Protein AF-A0A1F3SHD2-F1 (afdb_monomer_lite)

Structure (mmCIF, N/CA/C/O backbone):
data_AF-A0A1F3SHD2-F1
#
_entry.id   AF-A0A1F3SHD2-F1
#
loop_
_atom_site.group_PDB
_atom_site.id
_atom_site.type_symbol
_atom_site.label_atom_id
_atom_site.label_alt_id
_atom_site.label_comp_id
_atom_site.label_asym_id
_atom_site.label_entity_id
_atom_site.label_seq_id
_atom_site.pdbx_PDB_ins_code
_atom_site.Cartn_x
_atom_site.Cartn_y
_atom_site.Cartn_z
_atom_site.occupancy
_atom_site.B_iso_or_equiv
_atom_site.auth_seq_id
_atom_site.auth_comp_id
_atom_site.auth_asym_id
_atom_site.auth_atom_id
_atom_site.pdbx_PDB_model_num
ATOM 1 N N . MET A 1 1 ? -13.514 12.245 6.111 1.00 46.09 1 MET A N 1
ATOM 2 C CA . MET A 1 1 ? -12.598 12.429 7.257 1.00 46.09 1 MET A CA 1
ATOM 3 C C . MET A 1 1 ? -11.422 11.507 6.987 1.00 46.09 1 MET A C 1
ATOM 5 O O . MET A 1 1 ? -11.667 10.332 6.765 1.00 46.09 1 MET A O 1
ATOM 9 N N . PHE A 1 2 ? -10.208 12.036 6.837 1.00 53.47 2 PHE A N 1
ATOM 10 C CA . PHE A 1 2 ? -9.031 11.228 6.493 1.00 53.47 2 PHE A CA 1
ATOM 11 C C . PHE A 1 2 ? -8.597 10.404 7.710 1.00 53.47 2 PHE A C 1
ATOM 13 O O . PHE A 1 2 ? -8.787 10.858 8.840 1.00 53.47 2 PHE A O 1
ATOM 20 N N . ALA A 1 3 ? -8.031 9.213 7.506 1.00 64.56 3 ALA A N 1
ATOM 21 C CA . ALA A 1 3 ? -7.333 8.521 8.582 1.00 64.56 3 ALA A CA 1
ATOM 22 C C . ALA A 1 3 ? -6.218 9.454 9.103 1.00 64.56 3 ALA A C 1
ATOM 24 O O . ALA A 1 3 ? -5.413 9.989 8.347 1.00 64.56 3 ALA A O 1
ATOM 25 N N . THR A 1 4 ? -6.272 9.788 10.391 1.00 74.75 4 THR A N 1
ATOM 26 C CA . THR A 1 4 ? -5.332 10.700 11.062 1.00 74.75 4 THR A CA 1
ATOM 27 C C . THR A 1 4 ? -4.623 9.952 12.190 1.00 74.75 4 THR A C 1
ATOM 2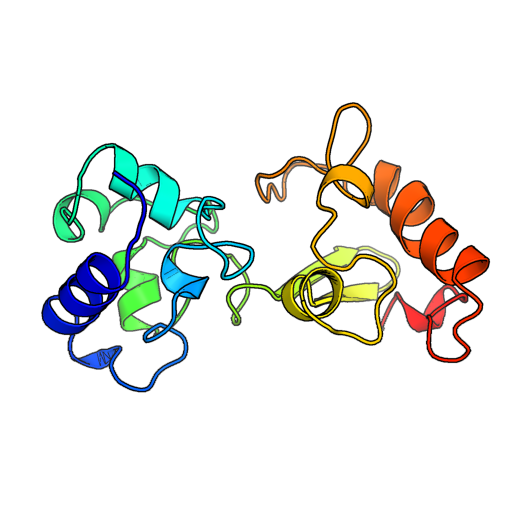9 O O . THR A 1 4 ? -5.096 8.886 12.595 1.00 74.75 4 THR A O 1
ATOM 32 N N . PRO A 1 5 ? -3.552 10.502 12.794 1.00 81.00 5 PRO A N 1
ATOM 33 C CA . PRO A 1 5 ? -2.949 9.901 13.988 1.00 81.00 5 PRO A CA 1
ATOM 34 C C . PRO A 1 5 ? -3.957 9.619 15.119 1.00 81.00 5 PRO A C 1
ATOM 36 O O . PRO A 1 5 ? -3.814 8.654 15.871 1.00 81.00 5 PRO A O 1
ATOM 39 N N . SER A 1 6 ? -5.027 10.418 15.220 1.00 84.50 6 SER A N 1
ATOM 40 C CA . SER A 1 6 ? -6.121 10.183 16.168 1.00 84.50 6 SER A CA 1
ATOM 41 C C . SER A 1 6 ? -6.951 8.945 15.818 1.00 84.50 6 SER A C 1
ATOM 43 O O . SER A 1 6 ? -7.344 8.210 16.721 1.00 84.50 6 SER A O 1
ATOM 45 N N . VAL A 1 7 ? -7.184 8.683 14.528 1.00 85.62 7 VAL A N 1
ATOM 46 C CA . VAL A 1 7 ? -7.849 7.455 14.058 1.00 85.62 7 VAL A CA 1
ATOM 47 C C . VAL A 1 7 ? -6.970 6.240 14.343 1.00 85.62 7 VAL A C 1
ATOM 49 O O . VAL A 1 7 ? -7.475 5.258 14.873 1.00 85.62 7 VAL A O 1
ATOM 52 N N . GLN A 1 8 ? -5.656 6.327 14.113 1.00 88.38 8 GLN A N 1
ATOM 53 C CA . GLN A 1 8 ? -4.730 5.240 14.453 1.00 88.38 8 GLN A CA 1
ATOM 54 C C . GLN A 1 8 ? -4.721 4.945 15.961 1.00 88.38 8 GLN A C 1
ATOM 56 O O . GLN A 1 8 ? -4.800 3.796 16.388 1.00 88.38 8 GLN A O 1
ATOM 61 N N . THR A 1 9 ? -4.721 5.990 16.792 1.00 90.62 9 THR A N 1
ATOM 62 C CA . THR A 1 9 ? -4.847 5.837 18.251 1.00 90.62 9 THR A CA 1
ATOM 63 C C . THR A 1 9 ? -6.162 5.145 18.629 1.00 90.62 9 THR A C 1
ATOM 65 O O . THR A 1 9 ? -6.186 4.283 19.508 1.00 90.62 9 THR A O 1
ATOM 68 N N . ALA A 1 10 ? -7.266 5.503 17.967 1.00 92.06 10 ALA A N 1
ATOM 69 C CA . ALA A 1 10 ? -8.564 4.875 18.185 1.00 92.06 10 ALA A CA 1
ATOM 70 C C . ALA A 1 10 ? -8.585 3.407 17.721 1.00 92.06 10 ALA A C 1
ATOM 72 O O . ALA A 1 10 ? -9.185 2.572 18.401 1.00 92.06 10 ALA A O 1
ATOM 73 N N . PHE A 1 11 ? -7.893 3.080 16.628 1.00 93.94 11 PHE A N 1
ATOM 74 C CA . PHE A 1 11 ? -7.733 1.713 16.135 1.00 93.94 11 PHE A CA 1
ATOM 75 C C . PHE A 1 11 ? -7.013 0.839 17.169 1.00 93.94 11 PHE A C 1
ATOM 77 O O . PHE A 1 11 ? -7.577 -0.153 17.625 1.00 93.94 11 PHE A O 1
ATOM 84 N N . VAL A 1 12 ? -5.836 1.260 17.646 1.00 95.38 12 VAL A N 1
ATOM 85 C CA . VAL A 1 12 ? -5.072 0.530 18.680 1.00 95.38 12 VAL A CA 1
ATOM 86 C C . VAL A 1 12 ? -5.851 0.432 19.992 1.00 95.38 12 VAL A C 1
ATOM 88 O O . VAL A 1 12 ? -5.794 -0.578 20.689 1.00 95.38 12 VAL A O 1
ATOM 91 N N . LYS A 1 13 ? -6.633 1.459 20.342 1.00 95.69 13 LYS A N 1
ATOM 92 C CA . LYS A 1 13 ? -7.521 1.406 21.512 1.00 95.69 13 LYS A CA 1
ATOM 93 C C . LYS A 1 13 ? -8.638 0.369 21.346 1.00 95.69 13 LYS A C 1
ATOM 95 O O . LYS A 1 13 ? -9.017 -0.263 22.330 1.00 95.69 13 LYS A O 1
ATOM 100 N N . THR A 1 14 ? -9.177 0.222 20.139 1.00 96.19 14 THR A N 1
ATOM 101 C CA . THR A 1 14 ? -10.246 -0.740 19.824 1.00 96.19 14 THR A CA 1
ATOM 102 C C . THR A 1 14 ? -9.707 -2.166 19.766 1.00 96.19 14 THR A C 1
ATOM 104 O O . THR A 1 14 ? -10.360 -3.082 20.269 1.00 96.19 14 THR A O 1
ATOM 107 N N . TYR A 1 15 ? -8.486 -2.336 19.255 1.00 96.62 15 TYR A N 1
ATOM 108 C CA . TYR A 1 15 ? -7.794 -3.617 19.131 1.00 96.62 15 TYR A CA 1
ATOM 109 C C . TYR A 1 15 ? -6.442 -3.592 19.860 1.00 96.62 15 TYR A C 1
ATOM 111 O O . TYR A 1 15 ? -5.399 -3.542 19.218 1.00 96.62 15 TYR A O 1
ATOM 119 N N . PRO A 1 16 ? -6.400 -3.681 21.203 1.00 97.50 16 PRO A N 1
ATOM 120 C CA . PRO A 1 16 ? -5.153 -3.519 21.961 1.00 97.50 16 PRO A CA 1
ATOM 121 C C . PRO A 1 16 ? -4.019 -4.483 21.585 1.00 97.50 16 PRO A C 1
ATOM 123 O O . PRO A 1 16 ? -2.853 -4.162 21.802 1.00 97.50 16 PRO A O 1
ATOM 126 N N . ALA A 1 17 ? -4.349 -5.651 21.021 1.00 97.00 17 ALA A N 1
ATOM 127 C CA . ALA A 1 17 ? -3.378 -6.640 20.555 1.00 97.00 17 ALA A CA 1
ATOM 128 C C . ALA A 1 17 ? -2.543 -6.166 19.350 1.00 97.00 17 ALA A C 1
ATOM 130 O O . ALA A 1 17 ? -1.484 -6.730 19.099 1.00 97.00 17 ALA A O 1
ATOM 131 N N . THR A 1 18 ? -2.985 -5.129 18.629 1.00 95.31 18 THR A N 1
ATOM 132 C CA . THR A 1 18 ? -2.254 -4.575 17.480 1.00 95.31 18 THR A CA 1
ATOM 133 C C . THR A 1 18 ? -1.140 -3.619 17.888 1.00 95.31 18 THR A C 1
ATOM 135 O O . THR A 1 18 ? -0.307 -3.270 17.055 1.00 95.31 18 THR A O 1
ATOM 138 N N . LYS A 1 19 ? -1.082 -3.207 19.160 1.00 96.00 19 LYS A N 1
ATOM 139 C CA . LYS A 1 19 ? -0.059 -2.289 19.662 1.00 96.00 19 LYS A CA 1
ATOM 140 C C . LYS A 1 19 ? 1.349 -2.850 19.445 1.00 96.00 19 LYS A C 1
ATOM 142 O O . LYS A 1 19 ? 1.616 -3.995 19.805 1.00 96.00 19 LYS A O 1
ATOM 147 N N . ASN A 1 20 ? 2.265 -2.016 18.951 1.00 92.88 20 ASN A N 1
ATOM 148 C CA . ASN A 1 20 ? 3.638 -2.403 18.591 1.00 92.88 20 ASN A CA 1
ATOM 149 C C . ASN A 1 20 ? 3.729 -3.523 17.530 1.00 92.88 20 ASN A C 1
ATOM 151 O O . ASN A 1 20 ? 4.734 -4.233 17.474 1.00 92.88 20 ASN A O 1
ATOM 155 N N . THR A 1 21 ? 2.694 -3.708 16.712 1.00 91.81 21 THR A N 1
ATOM 156 C CA . THR A 1 21 ? 2.718 -4.629 15.564 1.00 91.81 21 THR A CA 1
ATOM 157 C C . THR A 1 21 ? 2.765 -3.836 14.259 1.00 91.81 21 THR A C 1
ATOM 159 O O . THR A 1 21 ? 2.715 -2.607 14.273 1.00 91.81 21 THR A O 1
ATOM 162 N N . VAL A 1 22 ? 2.807 -4.525 13.116 1.00 86.06 22 VAL A N 1
ATOM 163 C CA . VAL A 1 22 ? 2.706 -3.886 11.789 1.00 86.06 22 VAL A CA 1
ATOM 164 C C . VAL A 1 22 ? 1.413 -3.072 11.613 1.00 86.06 22 VAL A C 1
ATOM 166 O O . VAL A 1 22 ? 1.384 -2.118 10.836 1.00 86.06 22 VAL A O 1
ATOM 169 N N . LEU A 1 23 ? 0.371 -3.398 12.389 1.00 91.00 23 LEU A N 1
ATOM 170 C CA . LEU A 1 23 ? -0.915 -2.697 12.418 1.00 91.00 23 LEU A CA 1
ATOM 171 C C . LEU A 1 23 ? -0.934 -1.474 13.355 1.00 91.00 23 LEU A C 1
ATOM 173 O O . LEU A 1 23 ? -1.914 -0.730 13.393 1.00 91.00 23 LEU A O 1
ATOM 177 N N . ASP A 1 24 ? 0.138 -1.225 14.111 1.00 92.06 24 ASP A N 1
ATOM 178 C CA . ASP A 1 24 ? 0.347 0.033 14.839 1.00 92.06 24 ASP A CA 1
ATOM 179 C C . ASP A 1 24 ? 1.070 1.057 13.948 1.00 92.06 24 ASP A C 1
ATOM 181 O O . ASP A 1 24 ? 2.117 1.606 14.288 1.00 92.06 24 ASP A O 1
ATOM 185 N N . SER A 1 25 ? 0.554 1.252 12.735 1.00 87.38 25 SER A N 1
ATOM 186 C CA . SER A 1 25 ? 1.166 2.107 11.721 1.00 87.38 25 SER A CA 1
ATOM 187 C C . SER A 1 25 ? 0.113 2.799 10.862 1.00 87.38 25 SER A C 1
ATOM 189 O O . SER A 1 25 ? -0.999 2.292 10.686 1.00 87.38 25 SER A O 1
ATOM 191 N N . CYS A 1 26 ? 0.481 3.936 10.260 1.00 86.00 26 CYS A N 1
ATOM 192 C CA . CYS A 1 26 ? -0.362 4.614 9.272 1.00 86.00 26 CYS A CA 1
ATOM 193 C C . CYS A 1 26 ? -0.749 3.681 8.114 1.00 86.00 26 CYS A C 1
ATOM 195 O O . CYS A 1 26 ? -1.853 3.805 7.590 1.00 86.00 26 CYS A O 1
ATOM 197 N N . ALA A 1 27 ? 0.115 2.725 7.762 1.00 85.56 27 ALA A N 1
ATOM 198 C CA . ALA A 1 27 ? -0.083 1.797 6.652 1.00 85.56 27 ALA A CA 1
ATOM 199 C C . ALA A 1 27 ? -1.279 0.835 6.849 1.00 85.56 27 ALA A C 1
ATOM 201 O O . ALA A 1 27 ? -1.764 0.217 5.902 1.00 85.56 27 ALA A O 1
ATOM 202 N N . THR A 1 28 ? -1.816 0.746 8.071 1.00 88.69 28 THR A N 1
ATOM 203 C CA . THR A 1 28 ? -3.075 0.034 8.360 1.00 88.69 28 THR A CA 1
ATOM 204 C C . THR A 1 28 ? -4.257 0.640 7.604 1.00 88.69 28 THR A C 1
ATOM 206 O O . THR A 1 28 ? -5.130 -0.079 7.134 1.00 88.69 28 THR A O 1
ATOM 209 N N . CYS A 1 29 ? -4.288 1.969 7.462 1.00 88.25 29 CYS A N 1
ATOM 210 C CA . CYS A 1 29 ? -5.357 2.689 6.759 1.00 88.25 29 CYS A CA 1
ATOM 211 C C . CYS A 1 29 ? -4.871 3.359 5.466 1.00 88.25 29 CYS A C 1
ATOM 213 O O . CYS A 1 29 ? -5.674 3.683 4.591 1.00 88.25 29 CYS A O 1
ATOM 215 N N . HIS A 1 30 ? -3.570 3.615 5.358 1.00 84.75 30 HIS A N 1
ATOM 216 C CA . HIS A 1 30 ? -2.962 4.358 4.267 1.00 84.75 30 HIS A CA 1
ATOM 217 C C . HIS A 1 30 ? -2.151 3.459 3.349 1.00 84.75 30 HIS A C 1
ATOM 219 O O . HIS A 1 30 ? -1.551 2.488 3.790 1.00 84.75 30 HIS A O 1
ATOM 225 N N . MET A 1 31 ? -2.126 3.810 2.066 1.00 79.94 31 MET A N 1
ATOM 226 C CA . MET A 1 31 ? -1.242 3.182 1.091 1.00 79.94 31 MET A CA 1
ATOM 227 C C . MET A 1 31 ? -0.998 4.147 -0.080 1.00 79.94 31 MET A C 1
ATOM 229 O O . MET A 1 31 ? -1.934 4.427 -0.837 1.00 79.94 31 MET A O 1
ATOM 233 N N . PRO A 1 32 ? 0.217 4.703 -0.242 1.00 75.94 32 PRO A N 1
ATOM 234 C CA . PRO A 1 32 ? 1.346 4.565 0.678 1.00 75.94 32 PRO A CA 1
ATOM 235 C C . PRO A 1 32 ? 1.057 5.257 2.023 1.00 75.94 32 PRO A C 1
ATOM 237 O O . PRO A 1 32 ? 0.062 5.979 2.114 1.00 75.94 32 PRO A O 1
ATOM 240 N N . ALA A 1 33 ? 1.903 5.071 3.039 1.00 78.62 33 ALA A N 1
ATOM 241 C CA . ALA A 1 33 ? 1.772 5.537 4.425 1.00 78.62 33 ALA A CA 1
ATOM 242 C C . ALA A 1 33 ? 1.926 7.065 4.569 1.00 78.62 33 ALA A C 1
ATOM 244 O O . ALA A 1 33 ? 2.658 7.585 5.411 1.00 78.62 33 ALA A O 1
ATOM 245 N N . ILE A 1 34 ? 1.214 7.799 3.722 1.00 73.69 34 ILE A N 1
ATOM 246 C CA . ILE A 1 34 ? 1.170 9.246 3.598 1.00 73.69 34 ILE A CA 1
ATOM 247 C C . ILE A 1 34 ? -0.268 9.726 3.780 1.00 73.69 34 ILE A C 1
ATOM 249 O O . ILE A 1 34 ? -1.234 9.007 3.507 1.00 73.69 34 ILE A O 1
ATOM 253 N N . SER A 1 35 ? -0.417 10.979 4.203 1.00 68.38 35 SER A N 1
ATOM 254 C CA . SER A 1 35 ? -1.726 11.626 4.244 1.00 68.38 35 SER A CA 1
ATOM 255 C C . SER A 1 35 ? -2.373 11.628 2.852 1.00 68.38 35 SER A C 1
ATOM 257 O O . SER A 1 35 ? -1.691 11.791 1.843 1.00 68.38 35 SER A O 1
ATOM 259 N N . ASP A 1 36 ? -3.697 11.461 2.811 1.00 72.81 36 ASP A N 1
ATOM 260 C CA . ASP A 1 36 ? -4.552 11.541 1.611 1.00 72.81 36 ASP A CA 1
ATOM 261 C C . ASP A 1 36 ? -4.501 10.363 0.620 1.00 72.81 36 ASP A C 1
ATOM 263 O O . ASP A 1 36 ? -5.179 10.407 -0.408 1.00 72.81 36 ASP A O 1
ATOM 267 N N . SER A 1 37 ? -3.785 9.279 0.936 1.00 79.44 37 SER A N 1
ATOM 268 C CA . SER A 1 37 ? -3.879 8.015 0.191 1.00 79.44 37 SER A CA 1
ATOM 269 C C . SER A 1 37 ? -4.350 6.899 1.111 1.00 79.44 37 SER A C 1
ATOM 271 O O . SER A 1 37 ? -3.647 6.541 2.051 1.00 79.44 37 SER A O 1
ATOM 273 N N . LEU A 1 38 ? -5.558 6.384 0.884 1.00 82.62 38 LEU A N 1
ATOM 274 C CA . LEU A 1 38 ? -6.152 5.319 1.692 1.00 82.62 38 LEU A CA 1
ATOM 275 C C . LEU A 1 38 ? -6.019 3.979 0.969 1.00 82.62 38 LEU A C 1
ATOM 277 O O . LEU A 1 38 ? -6.210 3.913 -0.247 1.00 82.62 38 LEU A O 1
ATOM 281 N N . ASN A 1 39 ? -5.734 2.919 1.725 1.00 84.25 39 ASN A N 1
ATOM 282 C CA . ASN A 1 39 ? -5.960 1.557 1.245 1.00 84.25 39 ASN A CA 1
ATOM 283 C C . ASN A 1 39 ? -7.471 1.250 1.260 1.00 84.25 39 ASN A C 1
ATOM 285 O O . ASN A 1 39 ? -8.287 2.099 1.636 1.00 84.25 39 ASN A O 1
ATOM 289 N N . ARG A 1 40 ? -7.871 0.048 0.836 1.00 86.62 40 ARG A N 1
ATOM 290 C CA . ARG A 1 40 ? -9.300 -0.295 0.773 1.00 86.62 40 ARG A CA 1
ATOM 291 C C . ARG A 1 40 ? -9.967 -0.296 2.154 1.00 86.62 40 ARG A C 1
ATOM 293 O O . ARG A 1 40 ? -11.045 0.269 2.285 1.00 86.62 40 ARG A O 1
ATOM 300 N N . TYR A 1 41 ? -9.292 -0.793 3.189 1.00 89.94 41 TYR A N 1
ATOM 301 C CA . TYR A 1 41 ? -9.783 -0.731 4.571 1.00 89.94 41 TYR A CA 1
ATOM 302 C C . TYR A 1 41 ? -9.988 0.713 5.063 1.00 89.94 41 TYR A C 1
ATOM 304 O O . TYR A 1 41 ? -11.046 1.079 5.576 1.00 89.94 41 TYR A O 1
ATOM 312 N N . GLY A 1 42 ? -9.005 1.586 4.839 1.00 89.12 42 GLY A N 1
ATOM 313 C CA . GLY A 1 42 ? -9.097 3.009 5.150 1.00 89.12 42 GLY A CA 1
ATOM 314 C C . GLY A 1 42 ? -10.200 3.719 4.363 1.00 89.12 42 GLY A C 1
ATOM 315 O O . GLY A 1 42 ? -10.818 4.644 4.890 1.00 89.12 42 GLY A O 1
ATOM 316 N N . ALA A 1 43 ? -10.476 3.287 3.129 1.00 87.19 43 ALA A N 1
ATOM 317 C CA . ALA A 1 43 ? -11.570 3.809 2.316 1.00 87.19 43 ALA A CA 1
ATOM 318 C C . ALA A 1 43 ? -12.948 3.438 2.889 1.00 87.19 43 ALA A C 1
ATOM 320 O O . ALA A 1 43 ? -13.824 4.302 2.921 1.00 87.19 43 ALA A O 1
ATOM 321 N N . GLU A 1 44 ? -13.129 2.224 3.419 1.00 88.19 44 GLU A N 1
ATOM 322 C CA . GLU A 1 44 ? -14.367 1.840 4.120 1.00 88.19 44 GLU A CA 1
ATOM 323 C C . GLU A 1 44 ? -14.606 2.715 5.365 1.00 88.19 44 GLU A C 1
ATOM 325 O O . GLU A 1 44 ? -15.712 3.210 5.606 1.00 88.19 44 GLU A O 1
ATOM 330 N N . LEU A 1 45 ? -13.540 3.035 6.109 1.00 86.62 45 LEU A N 1
ATOM 331 C CA . LEU A 1 45 ? -13.605 3.921 7.279 1.00 86.62 45 LEU A CA 1
ATOM 332 C C . LEU A 1 45 ? -13.974 5.377 6.947 1.00 86.62 45 LEU A C 1
ATOM 334 O O . LEU A 1 45 ? -14.362 6.127 7.847 1.00 86.62 45 LEU A O 1
ATOM 338 N N . VAL A 1 46 ? -13.906 5.808 5.681 1.00 82.62 46 VAL A N 1
ATOM 339 C CA . VAL A 1 46 ? -14.400 7.139 5.279 1.00 82.62 46 VAL A CA 1
ATOM 340 C C . VAL A 1 46 ? -15.908 7.246 5.492 1.00 82.62 46 VAL A C 1
ATOM 342 O O . VAL A 1 46 ? -16.391 8.318 5.871 1.00 82.62 46 VAL A O 1
ATOM 345 N N . PHE A 1 47 ? -16.637 6.150 5.271 1.00 75.12 47 PHE A N 1
ATOM 346 C CA . PHE A 1 47 ? -18.092 6.084 5.409 1.00 75.12 47 PHE A CA 1
ATOM 347 C C . PHE A 1 47 ? -18.540 5.721 6.831 1.00 75.12 47 PHE A C 1
ATOM 349 O O . PHE A 1 47 ? -19.679 6.009 7.197 1.00 75.12 47 PHE A O 1
ATOM 356 N N . ALA A 1 48 ? -17.631 5.190 7.654 1.00 74.88 48 ALA A N 1
ATOM 357 C CA . ALA A 1 48 ? -17.833 4.922 9.076 1.00 74.88 48 ALA A CA 1
ATOM 358 C C . ALA A 1 48 ? -16.636 5.433 9.913 1.00 74.88 48 ALA A C 1
ATOM 360 O O . ALA A 1 48 ? -15.797 4.641 10.347 1.00 74.88 48 ALA A O 1
ATOM 361 N N . PRO A 1 49 ? -16.509 6.754 10.157 1.00 73.12 49 PRO A N 1
ATOM 362 C CA . PRO A 1 49 ? -15.357 7.305 10.871 1.00 73.12 49 PRO A CA 1
ATOM 363 C C . PRO A 1 49 ? -15.217 6.717 12.282 1.00 73.12 49 PRO A C 1
ATOM 365 O O . PRO A 1 49 ? -16.103 6.891 13.115 1.00 73.12 49 PRO A O 1
ATOM 368 N N . MET A 1 50 ? -14.092 6.042 12.551 1.00 80.81 50 MET A N 1
ATOM 369 C CA . MET A 1 50 ? -13.840 5.260 13.782 1.00 80.81 50 MET A CA 1
ATOM 370 C C . MET A 1 50 ? -14.845 4.124 14.039 1.00 80.81 50 MET A C 1
ATOM 372 O O . MET A 1 50 ? -14.842 3.533 15.119 1.00 80.81 50 MET A O 1
ATOM 376 N N . GLY A 1 51 ? -15.663 3.792 13.043 1.00 89.00 51 GLY A N 1
ATOM 377 C CA . GLY A 1 51 ? -16.576 2.663 13.050 1.00 89.00 51 GLY A CA 1
ATOM 378 C C . GLY A 1 51 ? -15.862 1.369 12.670 1.00 89.00 51 GLY A C 1
ATOM 379 O O . GLY A 1 51 ? -16.219 0.715 11.695 1.00 89.00 51 GLY A O 1
ATOM 380 N N . PHE A 1 52 ? -14.793 1.031 13.395 1.00 93.00 52 PHE A N 1
ATOM 381 C CA . PHE A 1 52 ? -13.982 -0.147 13.081 1.00 93.00 52 PHE A CA 1
ATOM 382 C C . PHE A 1 52 ? -14.791 -1.442 13.196 1.00 93.00 52 PHE A C 1
ATOM 384 O O . PHE A 1 52 ? -14.645 -2.335 12.370 1.00 93.00 52 PHE A O 1
ATOM 391 N N . LYS A 1 53 ? -15.691 -1.512 14.185 1.00 94.81 53 LYS A N 1
ATOM 392 C CA . LYS A 1 53 ? -16.537 -2.687 14.432 1.00 94.81 53 LYS A CA 1
ATOM 393 C C . LYS A 1 53 ? -17.583 -2.889 13.345 1.00 94.81 53 LYS A C 1
ATOM 395 O O . LYS A 1 53 ? -17.977 -4.009 13.048 1.00 94.81 53 LYS A O 1
ATOM 400 N N . GLU A 1 54 ? -18.029 -1.797 12.749 1.00 93.88 54 GLU A N 1
ATOM 401 C CA . GLU A 1 54 ? -19.052 -1.747 11.719 1.00 93.88 54 GLU A CA 1
ATOM 402 C C . GLU A 1 54 ? -18.557 -2.358 10.404 1.00 93.88 54 GLU A C 1
ATOM 404 O O . GLU A 1 54 ? -19.367 -2.869 9.633 1.00 93.88 54 GLU A O 1
ATOM 409 N N . ILE A 1 55 ? -17.240 -2.361 10.179 1.00 94.31 55 ILE A N 1
ATOM 410 C CA . ILE A 1 55 ? -16.604 -2.935 8.988 1.00 94.31 55 ILE A CA 1
ATOM 411 C C . ILE A 1 55 ? -15.874 -4.258 9.264 1.00 94.31 55 ILE A C 1
ATOM 413 O O . ILE A 1 55 ? -15.239 -4.793 8.362 1.00 94.31 55 ILE A O 1
ATOM 417 N N . GLU A 1 56 ? -15.969 -4.820 10.476 1.00 96.44 56 GLU A N 1
ATOM 418 C CA . GLU A 1 56 ? -15.275 -6.065 10.863 1.00 96.44 56 GLU A CA 1
ATOM 419 C C . GLU A 1 56 ? -15.611 -7.251 9.953 1.00 96.44 56 GLU A C 1
ATOM 421 O O . GLU A 1 56 ? -14.739 -8.063 9.664 1.00 96.44 56 GLU A O 1
ATOM 426 N N . GLY A 1 57 ? -16.866 -7.346 9.504 1.00 96.81 57 GLY A N 1
ATOM 427 C CA . GLY A 1 57 ? -17.342 -8.426 8.636 1.00 96.81 57 GLY A CA 1
ATOM 428 C C . GLY A 1 57 ? -17.142 -8.185 7.138 1.00 96.81 57 GLY A C 1
ATOM 429 O O . GLY A 1 57 ? -17.582 -9.011 6.342 1.00 96.81 57 GLY A O 1
ATOM 430 N N . ILE A 1 58 ? -16.544 -7.057 6.748 1.00 95.00 58 ILE A N 1
ATOM 431 C CA . ILE A 1 58 ? -16.186 -6.776 5.355 1.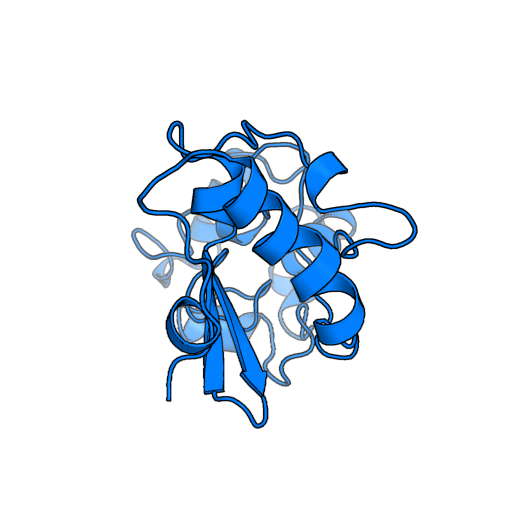00 95.00 58 ILE A CA 1
ATOM 432 C C . ILE A 1 58 ? -14.835 -7.438 5.080 1.00 95.00 58 ILE A C 1
ATOM 434 O O . ILE A 1 58 ? -13.962 -7.447 5.938 1.00 95.00 58 ILE A O 1
ATOM 438 N N . ASP A 1 59 ? -14.681 -7.994 3.890 1.00 92.31 59 ASP A N 1
ATOM 439 C CA . ASP A 1 59 ? -13.393 -8.367 3.312 1.00 92.31 59 ASP A CA 1
ATOM 440 C C . ASP A 1 59 ? -12.945 -7.164 2.468 1.00 92.31 59 ASP A C 1
ATOM 442 O O . ASP A 1 59 ? -13.439 -6.971 1.357 1.00 92.31 59 ASP A O 1
ATOM 446 N N . SER A 1 60 ? -12.171 -6.236 3.043 1.00 89.50 60 SER A N 1
ATOM 447 C CA . SER A 1 60 ? -11.910 -4.948 2.385 1.00 89.50 60 SER A CA 1
ATOM 448 C C . SER A 1 60 ? -10.981 -5.084 1.179 1.00 89.50 60 SER A C 1
ATOM 450 O O . SER A 1 60 ? -11.112 -4.327 0.213 1.00 89.50 60 SER A O 1
ATOM 452 N N . ASP A 1 61 ? -10.049 -6.029 1.189 1.00 84.38 61 ASP A N 1
ATOM 453 C CA . ASP A 1 61 ? -9.094 -6.239 0.102 1.00 84.38 61 ASP A CA 1
ATOM 454 C C . ASP A 1 61 ? -9.485 -7.366 -0.880 1.00 84.38 61 ASP A C 1
ATOM 456 O O . ASP A 1 61 ? -8.859 -7.532 -1.938 1.00 84.38 61 ASP A O 1
ATOM 460 N N . HIS A 1 62 ? -10.620 -8.011 -0.611 1.00 83.81 62 HIS A N 1
ATOM 461 C CA . HIS A 1 62 ? -11.232 -9.112 -1.347 1.00 83.81 62 HIS A CA 1
ATOM 462 C C . HIS A 1 62 ? -10.402 -10.404 -1.335 1.00 83.81 62 HIS A C 1
ATOM 464 O O . HIS A 1 62 ? -10.482 -11.155 -2.313 1.00 83.81 62 HIS A O 1
ATOM 470 N N . ASP A 1 63 ? -9.551 -10.657 -0.340 1.00 79.62 63 ASP A N 1
ATOM 471 C CA . ASP A 1 63 ? -8.703 -11.860 -0.264 1.00 79.62 63 ASP A CA 1
ATOM 472 C C . ASP A 1 63 ? -9.416 -13.131 0.230 1.00 79.62 63 ASP A C 1
ATOM 474 O O . ASP A 1 63 ? -8.851 -14.230 0.171 1.00 79.62 63 ASP A O 1
ATOM 478 N N . GLY A 1 64 ? -10.687 -13.010 0.613 1.00 88.25 64 GLY A N 1
ATOM 479 C CA . GLY A 1 64 ? -11.507 -14.084 1.159 1.00 88.25 64 GLY A CA 1
ATOM 480 C C . GLY A 1 64 ? -11.460 -14.186 2.684 1.00 88.25 64 GLY A C 1
ATOM 481 O O . GLY A 1 64 ? -12.084 -15.100 3.237 1.00 88.25 64 GLY A O 1
ATOM 482 N N . VAL A 1 65 ? -10.754 -13.284 3.363 1.00 92.56 65 VAL A N 1
ATOM 483 C CA . VAL A 1 65 ? -10.674 -13.161 4.818 1.00 92.56 65 VAL A CA 1
ATOM 484 C C . VAL A 1 65 ? -11.355 -11.858 5.238 1.00 92.56 65 VAL A C 1
ATOM 486 O O . VAL A 1 65 ? -11.340 -10.854 4.543 1.00 92.56 65 VAL A O 1
ATOM 489 N N . THR A 1 66 ? -12.055 -11.879 6.371 1.00 97.06 66 THR A N 1
ATOM 490 C CA . THR A 1 66 ? -12.695 -10.660 6.878 1.00 97.06 66 THR A CA 1
ATOM 491 C C . THR A 1 66 ? -11.683 -9.776 7.599 1.00 97.06 66 THR A C 1
ATOM 493 O O . THR A 1 66 ? -10.755 -10.281 8.238 1.00 97.06 66 THR A O 1
ATOM 496 N N . ASN A 1 67 ? -11.940 -8.467 7.620 1.00 95.44 67 ASN A N 1
ATOM 497 C CA . ASN A 1 67 ? -11.107 -7.478 8.299 1.00 95.44 67 ASN A CA 1
ATOM 498 C C . ASN A 1 67 ? -10.773 -7.890 9.741 1.00 95.44 67 ASN A C 1
ATOM 500 O O . ASN A 1 67 ? -9.636 -7.758 10.193 1.00 95.44 67 ASN A O 1
ATOM 504 N N . ILE A 1 68 ? -11.757 -8.396 10.494 1.00 97.31 68 ILE A N 1
ATOM 505 C CA . ILE A 1 68 ? -11.529 -8.800 11.887 1.00 97.31 68 ILE A CA 1
ATOM 506 C C . ILE A 1 68 ? -10.642 -10.036 12.018 1.00 97.31 68 ILE A C 1
ATOM 508 O O . ILE A 1 68 ? -9.876 -10.139 12.980 1.00 97.31 68 ILE A O 1
ATOM 512 N N . ASP A 1 69 ? -10.746 -10.983 11.091 1.00 97.12 69 ASP A N 1
ATOM 513 C CA . ASP A 1 69 ? -9.933 -12.194 11.122 1.00 97.12 69 ASP A CA 1
ATOM 514 C C . ASP A 1 69 ? -8.475 -11.867 10.786 1.00 97.12 69 ASP A C 1
ATOM 516 O O . ASP A 1 69 ? -7.567 -12.361 11.460 1.00 97.12 69 ASP A O 1
ATOM 520 N N . GLU A 1 70 ? -8.242 -10.945 9.853 1.00 94.44 70 GLU A N 1
ATOM 521 C CA . GLU A 1 70 ? -6.909 -10.418 9.557 1.00 94.44 70 GLU A CA 1
ATOM 522 C C . GLU A 1 70 ? -6.324 -9.622 10.723 1.00 94.44 70 GLU A C 1
ATOM 524 O O . GLU A 1 70 ? -5.207 -9.906 11.157 1.00 94.44 70 GLU A O 1
ATOM 529 N N . ILE A 1 71 ? -7.092 -8.699 11.315 1.00 95.50 71 ILE A N 1
ATOM 530 C CA . ILE A 1 71 ? -6.650 -7.918 12.482 1.00 95.50 71 ILE A CA 1
ATOM 531 C C . ILE A 1 71 ? -6.253 -8.846 13.639 1.00 95.50 71 ILE A C 1
ATOM 533 O O . ILE A 1 71 ? -5.229 -8.626 14.290 1.00 95.50 71 ILE A O 1
ATOM 537 N N . LYS A 1 72 ? -7.024 -9.914 13.894 1.00 96.19 72 LYS A N 1
ATOM 538 C CA . LYS A 1 72 ? -6.687 -10.931 14.908 1.00 96.19 72 LYS A CA 1
ATOM 539 C C . LYS A 1 72 ? -5.437 -11.729 14.549 1.00 96.19 72 LYS A C 1
ATOM 541 O O . LYS A 1 72 ? -4.690 -12.109 15.449 1.00 96.19 72 LYS A O 1
ATOM 546 N N . ALA A 1 73 ? -5.215 -11.979 13.262 1.00 94.12 73 ALA A N 1
ATOM 547 C CA . ALA A 1 73 ? -4.014 -12.622 12.742 1.00 94.12 73 ALA A CA 1
ATOM 548 C C . ALA A 1 73 ? -2.812 -11.664 12.625 1.00 94.12 73 ALA A C 1
ATOM 550 O O . ALA A 1 73 ? -1.743 -12.099 12.200 1.00 94.12 73 ALA A O 1
ATOM 551 N N . LEU A 1 74 ? -2.967 -10.391 13.019 1.00 92.62 74 LEU A N 1
ATOM 552 C CA . LEU A 1 74 ? -1.974 -9.322 12.868 1.00 92.62 74 LEU A CA 1
ATOM 553 C C . LEU A 1 74 ? -1.571 -9.070 11.403 1.00 92.62 74 LEU A C 1
ATOM 555 O O . LEU A 1 74 ? -0.435 -8.687 11.125 1.00 92.62 74 LEU A O 1
ATOM 559 N N . LYS A 1 75 ? -2.519 -9.273 10.485 1.00 90.06 75 LYS A N 1
ATOM 560 C CA . LYS A 1 75 ? -2.416 -9.010 9.045 1.00 90.06 75 LYS A CA 1
ATOM 561 C C . LYS A 1 75 ? -3.175 -7.741 8.667 1.00 90.06 75 LYS A C 1
ATOM 563 O O . LYS A 1 75 ? -4.050 -7.300 9.413 1.00 90.06 75 LYS A O 1
ATOM 568 N N . ASN A 1 76 ? -2.789 -7.113 7.556 1.00 89.00 76 ASN A N 1
ATOM 569 C CA . ASN A 1 76 ? -3.343 -5.822 7.161 1.00 89.00 76 ASN A CA 1
ATOM 570 C C . ASN A 1 76 ? -4.679 -5.986 6.424 1.00 89.00 76 ASN A C 1
ATOM 572 O O . ASN A 1 76 ? -4.645 -6.388 5.272 1.00 89.00 76 ASN A O 1
ATOM 576 N N . PRO A 1 77 ? -5.805 -5.520 6.995 1.00 91.31 77 PRO A N 1
ATOM 577 C CA . PRO A 1 77 ? -7.123 -5.675 6.376 1.00 91.31 77 PRO A CA 1
ATOM 578 C C . PRO A 1 77 ? -7.316 -4.917 5.052 1.00 91.31 77 PRO A C 1
ATOM 580 O O . PRO A 1 77 ? -8.343 -5.006 4.386 1.00 91.31 77 PRO A O 1
ATOM 583 N N . GLY A 1 78 ? -6.364 -4.060 4.683 1.00 87.31 78 GLY A N 1
ATOM 584 C CA . GLY A 1 78 ? -6.367 -3.336 3.419 1.00 87.31 78 GLY A CA 1
ATOM 585 C C . GLY A 1 78 ? -5.428 -3.910 2.361 1.00 87.31 78 GLY A C 1
ATOM 586 O O . GLY A 1 78 ? -5.255 -3.232 1.340 1.00 87.31 78 GLY A O 1
ATOM 587 N N . SER A 1 79 ? -4.775 -5.056 2.602 1.00 82.12 79 SER A N 1
ATOM 588 C CA . SER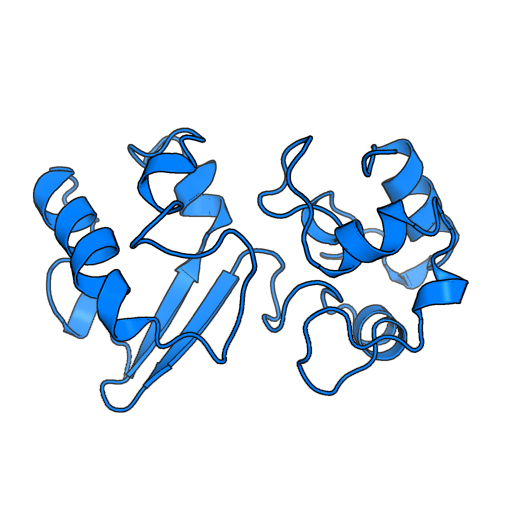 A 1 79 ? -3.746 -5.610 1.717 1.00 82.12 79 SER A CA 1
ATOM 589 C C . SER A 1 79 ? -3.542 -7.121 1.873 1.00 82.12 79 SER A C 1
ATOM 591 O O . SER A 1 79 ? -3.134 -7.585 2.931 1.00 82.12 79 SER A O 1
ATOM 593 N N . ARG A 1 80 ? -3.612 -7.849 0.745 1.00 76.44 80 ARG A N 1
ATOM 594 C CA . ARG A 1 80 ? -3.434 -9.316 0.682 1.00 76.44 80 ARG A CA 1
ATOM 595 C C . ARG A 1 80 ? -2.042 -9.799 1.077 1.00 76.44 80 ARG A C 1
ATOM 597 O O . ARG A 1 80 ? -1.753 -10.996 1.127 1.00 76.44 80 ARG A O 1
ATOM 604 N N . SER A 1 81 ? -1.118 -8.863 1.214 1.00 69.56 81 SER A N 1
ATOM 605 C CA . SER A 1 81 ? 0.248 -9.141 1.590 1.00 69.56 81 SER A CA 1
ATOM 606 C C . SER A 1 81 ? 0.395 -9.169 3.096 1.00 69.56 81 SER A C 1
ATOM 608 O O . SER A 1 81 ? -0.219 -8.393 3.822 1.00 69.56 81 SER A O 1
ATOM 610 N N . GLU A 1 82 ? 1.313 -10.008 3.569 1.00 64.88 82 GLU A N 1
ATOM 611 C CA . GLU A 1 82 ? 1.688 -10.028 4.982 1.00 64.88 82 GLU A CA 1
ATOM 612 C C . GLU A 1 82 ? 2.199 -8.663 5.466 1.00 64.88 82 GLU A C 1
ATOM 614 O O . GLU A 1 82 ? 2.110 -8.368 6.657 1.00 64.88 82 GLU A O 1
ATOM 619 N N . ASN A 1 83 ? 2.689 -7.816 4.549 1.00 68.69 83 ASN A N 1
ATOM 620 C CA . ASN A 1 83 ? 3.115 -6.456 4.847 1.00 68.69 83 ASN A CA 1
ATOM 621 C C . ASN A 1 83 ? 2.266 -5.414 4.093 1.00 68.69 83 ASN A C 1
ATOM 623 O O . ASN A 1 83 ? 2.033 -5.573 2.892 1.00 68.69 83 ASN A O 1
ATOM 627 N N . PRO A 1 84 ? 1.883 -4.303 4.755 1.00 65.19 84 PRO A N 1
ATOM 628 C CA . PRO A 1 84 ? 0.973 -3.288 4.230 1.00 65.19 84 PRO A CA 1
ATOM 629 C C . PRO A 1 84 ? 1.243 -2.812 2.806 1.00 65.19 84 PRO A C 1
ATOM 631 O O . PRO A 1 84 ? 0.305 -2.637 2.047 1.00 65.19 84 PRO A O 1
ATOM 634 N N . GLU A 1 85 ? 2.501 -2.622 2.426 1.00 74.38 85 GLU A N 1
ATOM 635 C CA . GLU A 1 85 ? 2.880 -2.005 1.148 1.00 74.38 85 GLU A CA 1
ATOM 636 C C . GLU A 1 85 ? 3.787 -2.888 0.303 1.00 74.38 85 GLU A C 1
ATOM 638 O O . GLU A 1 85 ? 4.500 -2.426 -0.586 1.00 74.38 85 GLU A O 1
ATOM 643 N N . TYR A 1 86 ? 3.769 -4.178 0.586 1.00 76.94 86 TYR A N 1
ATOM 644 C CA . TYR A 1 86 ? 4.498 -5.151 -0.192 1.00 76.94 86 TYR A CA 1
ATOM 645 C C . TYR A 1 86 ? 3.507 -5.895 -1.066 1.00 76.94 86 TYR A C 1
ATOM 647 O O . TYR A 1 86 ? 2.453 -6.278 -0.588 1.00 76.94 86 TYR A O 1
ATOM 655 N N . PHE A 1 87 ? 3.810 -6.108 -2.333 1.00 78.75 87 PHE A N 1
ATOM 656 C CA . PHE A 1 87 ? 2.934 -6.827 -3.245 1.00 78.75 87 PHE A CA 1
ATOM 657 C C . PHE A 1 87 ? 3.682 -7.994 -3.858 1.00 78.75 87 PHE A C 1
ATOM 659 O O . PHE A 1 87 ? 4.827 -7.850 -4.284 1.00 78.75 87 PHE A O 1
ATOM 666 N N . VAL A 1 88 ? 3.013 -9.141 -3.935 1.00 78.50 88 VAL A N 1
ATOM 667 C CA . VAL A 1 88 ? 3.591 -10.375 -4.465 1.00 78.50 88 VAL A CA 1
ATOM 668 C C . VAL A 1 88 ? 2.801 -10.800 -5.693 1.00 78.50 88 VAL A C 1
ATOM 670 O O . VAL A 1 88 ? 1.686 -11.309 -5.599 1.00 78.50 88 VAL A O 1
ATOM 673 N N . PHE A 1 89 ? 3.387 -10.612 -6.874 1.00 81.25 89 PHE A N 1
ATOM 674 C CA . PHE A 1 89 ? 2.759 -10.989 -8.137 1.00 81.25 89 PHE A CA 1
ATOM 675 C C . PHE A 1 89 ? 3.277 -12.343 -8.611 1.00 81.25 89 PHE A C 1
ATOM 677 O O . PHE A 1 89 ? 4.363 -12.451 -9.186 1.00 81.25 89 PHE A O 1
ATOM 684 N N . THR A 1 90 ? 2.471 -13.387 -8.438 1.00 80.62 90 THR A N 1
ATOM 685 C CA . THR A 1 90 ? 2.835 -14.739 -8.882 1.00 80.62 90 THR A CA 1
ATOM 686 C C . THR A 1 90 ? 2.378 -14.990 -10.317 1.00 80.62 90 THR A C 1
ATOM 688 O O . THR A 1 90 ? 1.217 -14.782 -10.668 1.00 80.62 90 THR A O 1
ATOM 691 N N . ASN A 1 91 ? 3.281 -15.463 -11.182 1.00 83.12 91 ASN A N 1
ATOM 692 C CA . ASN A 1 91 ? 2.927 -15.886 -12.537 1.00 83.12 91 ASN A CA 1
ATOM 693 C C . ASN A 1 91 ? 3.804 -17.053 -13.032 1.00 83.12 91 ASN A C 1
ATOM 695 O O . ASN A 1 91 ? 4.707 -17.517 -12.348 1.00 83.12 91 ASN A O 1
ATOM 699 N N . ARG A 1 92 ? 3.566 -17.524 -14.267 1.00 87.31 92 ARG A N 1
ATOM 700 C CA . ARG A 1 92 ? 4.280 -18.677 -14.860 1.00 87.31 92 ARG A CA 1
ATOM 701 C C . ARG A 1 92 ? 5.807 -18.520 -14.964 1.00 87.31 92 ARG A C 1
ATOM 703 O O . ARG A 1 92 ? 6.484 -19.514 -15.209 1.00 87.31 92 ARG A O 1
ATOM 710 N N . LYS A 1 93 ? 6.349 -17.301 -14.893 1.00 88.19 93 LYS A N 1
ATOM 711 C CA . LYS A 1 93 ? 7.796 -17.033 -14.937 1.00 88.19 93 LYS A CA 1
ATOM 712 C C . LYS A 1 93 ? 8.453 -17.032 -13.561 1.00 88.19 93 LYS A C 1
ATOM 714 O O . LYS A 1 93 ? 9.676 -17.099 -13.521 1.00 88.19 93 LYS A O 1
ATOM 719 N N . GLY A 1 94 ? 7.661 -16.978 -12.497 1.00 87.12 94 GLY A N 1
ATOM 720 C CA . GLY A 1 94 ? 8.131 -16.784 -11.137 1.00 87.12 94 GLY A CA 1
ATOM 721 C C . GLY A 1 94 ? 7.341 -15.694 -10.423 1.00 87.12 94 GLY A C 1
ATOM 722 O O . GLY A 1 94 ? 6.451 -15.054 -11.005 1.00 87.12 94 GLY A O 1
ATOM 723 N N . THR A 1 95 ? 7.699 -15.493 -9.168 1.00 87.69 95 THR A N 1
ATOM 724 C CA . THR A 1 95 ? 7.155 -14.472 -8.281 1.00 87.69 95 THR A CA 1
ATOM 725 C C . THR A 1 95 ? 7.879 -13.149 -8.505 1.00 87.69 95 THR A C 1
ATOM 727 O O . THR A 1 95 ? 9.088 -13.132 -8.729 1.00 87.69 95 THR A O 1
ATOM 730 N N . VAL A 1 96 ? 7.134 -12.045 -8.504 1.00 88.56 96 VAL A N 1
ATOM 731 C CA . VAL A 1 96 ? 7.689 -10.689 -8.510 1.00 88.56 96 VAL A CA 1
ATOM 732 C C . VAL A 1 96 ? 7.290 -10.008 -7.219 1.00 88.56 96 VAL A C 1
ATOM 734 O O . VAL A 1 96 ? 6.105 -9.765 -6.987 1.00 88.56 96 VAL A O 1
ATOM 737 N N . ASP A 1 97 ? 8.299 -9.658 -6.444 1.00 87.06 97 ASP A N 1
ATOM 738 C CA . ASP A 1 97 ? 8.157 -8.950 -5.187 1.00 87.06 97 ASP A CA 1
ATOM 739 C C . ASP A 1 97 ? 8.270 -7.448 -5.442 1.00 87.06 97 ASP A C 1
ATOM 741 O O . ASP A 1 97 ? 9.237 -6.969 -6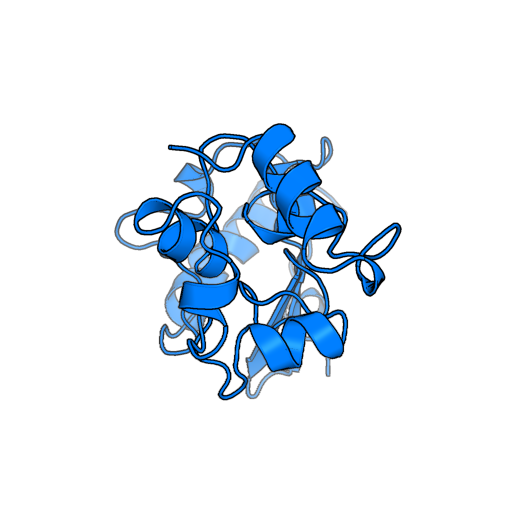.042 1.00 87.06 97 ASP A O 1
ATOM 745 N N . PHE A 1 98 ? 7.267 -6.691 -5.016 1.00 87.19 98 PHE A N 1
ATOM 746 C CA . PHE A 1 98 ? 7.205 -5.253 -5.219 1.00 87.19 98 PHE A CA 1
ATOM 747 C C . PHE A 1 98 ? 6.920 -4.538 -3.904 1.00 87.19 98 PHE A C 1
ATOM 749 O O . PHE A 1 98 ? 5.786 -4.474 -3.439 1.00 87.19 98 PHE A O 1
ATOM 756 N N . ASP A 1 99 ? 7.970 -3.958 -3.336 1.00 85.44 99 ASP A N 1
ATOM 757 C CA . ASP A 1 99 ? 7.878 -3.060 -2.191 1.00 85.44 99 ASP A CA 1
ATOM 758 C C . ASP A 1 99 ? 7.442 -1.664 -2.667 1.00 85.44 99 ASP A C 1
ATOM 760 O O . ASP A 1 99 ? 8.247 -0.868 -3.166 1.00 85.44 99 ASP A O 1
ATOM 764 N N . HIS A 1 100 ? 6.142 -1.393 -2.594 1.00 83.38 100 HIS A N 1
ATOM 765 C CA . HIS A 1 100 ? 5.554 -0.128 -3.018 1.00 83.38 100 HIS A CA 1
ATOM 766 C C . HIS A 1 100 ? 5.985 1.030 -2.117 1.00 83.38 100 HIS A C 1
ATOM 768 O O . HIS A 1 100 ? 6.255 2.114 -2.640 1.00 83.38 100 HIS A O 1
ATOM 774 N N . GLU A 1 101 ? 6.127 0.801 -0.809 1.00 79.75 101 GLU A N 1
ATOM 775 C CA . GLU A 1 101 ? 6.585 1.823 0.139 1.00 79.75 101 GLU A CA 1
ATOM 776 C C . GLU A 1 101 ? 7.979 2.303 -0.233 1.00 79.75 101 GLU A C 1
ATOM 778 O O . GLU A 1 101 ? 8.201 3.505 -0.417 1.00 79.75 101 GLU A O 1
ATOM 783 N N . ALA A 1 102 ? 8.908 1.364 -0.433 1.00 83.31 102 ALA A N 1
ATOM 784 C CA . ALA A 1 102 ? 10.270 1.678 -0.830 1.00 83.31 102 ALA A CA 1
ATOM 785 C C . ALA A 1 102 ? 10.286 2.470 -2.138 1.00 83.31 102 ALA A C 1
ATOM 787 O O . ALA A 1 102 ? 10.966 3.493 -2.222 1.00 83.31 102 ALA A O 1
ATOM 788 N N . HIS A 1 103 ? 9.493 2.061 -3.132 1.00 87.00 103 HIS A N 1
ATOM 789 C CA . HIS A 1 103 ? 9.423 2.774 -4.404 1.00 87.00 103 HIS A CA 1
ATOM 790 C C . HIS A 1 103 ? 8.850 4.183 -4.273 1.00 87.00 103 HIS A C 1
ATOM 792 O O . HIS A 1 103 ? 9.259 5.052 -5.038 1.00 87.00 103 HIS A O 1
ATOM 798 N N . VAL A 1 104 ? 7.919 4.441 -3.352 1.00 83.31 104 VAL A N 1
ATOM 799 C CA . VAL A 1 104 ? 7.305 5.767 -3.202 1.00 83.31 104 VAL A CA 1
ATOM 800 C C . VAL A 1 104 ? 8.133 6.688 -2.305 1.00 83.31 104 VAL A C 1
ATOM 802 O O . VAL A 1 104 ? 8.322 7.858 -2.658 1.00 83.31 104 VAL A O 1
ATOM 805 N N . LEU A 1 105 ? 8.602 6.185 -1.162 1.00 76.94 105 LEU A N 1
ATOM 806 C CA . LEU A 1 105 ? 9.217 6.970 -0.086 1.00 76.94 105 LEU A CA 1
ATOM 807 C C . LEU A 1 105 ? 10.746 6.914 -0.077 1.00 76.94 105 LEU A C 1
ATOM 809 O O . LEU A 1 105 ? 11.387 7.815 0.466 1.00 76.94 105 LEU A O 1
ATOM 813 N N . GLY A 1 106 ? 11.352 5.874 -0.648 1.00 78.06 106 GLY A N 1
ATOM 814 C CA . GLY A 1 106 ? 12.792 5.685 -0.565 1.00 78.06 106 GLY A CA 1
ATOM 815 C C . GLY A 1 106 ? 13.550 6.748 -1.360 1.00 78.06 106 GLY A C 1
ATOM 816 O O . GLY A 1 106 ? 13.391 6.875 -2.572 1.00 78.06 106 GLY A O 1
ATOM 817 N N . ALA A 1 107 ? 14.446 7.473 -0.686 1.00 72.00 107 ALA A N 1
ATOM 818 C CA . ALA A 1 107 ? 15.234 8.559 -1.281 1.00 72.00 107 ALA A CA 1
ATOM 819 C C . ALA A 1 107 ? 16.126 8.115 -2.460 1.00 72.00 107 ALA A C 1
ATOM 821 O O . ALA A 1 107 ? 16.513 8.930 -3.295 1.00 72.00 107 ALA A O 1
ATOM 822 N N . ASN A 1 108 ? 16.438 6.818 -2.536 1.00 71.94 108 ASN A N 1
ATOM 823 C CA . ASN A 1 108 ? 17.224 6.221 -3.617 1.00 71.94 108 ASN A CA 1
ATOM 824 C C . ASN A 1 108 ? 16.397 5.958 -4.889 1.00 71.94 108 ASN A C 1
ATOM 826 O O . ASN A 1 108 ? 16.963 5.620 -5.929 1.00 71.94 108 ASN A O 1
ATOM 830 N N . TYR A 1 109 ? 15.072 6.107 -4.828 1.00 74.69 109 TYR A N 1
ATOM 831 C CA . TYR A 1 109 ? 14.179 5.905 -5.960 1.00 74.69 109 TYR A CA 1
ATOM 832 C C . TYR A 1 109 ? 13.786 7.256 -6.563 1.00 74.69 109 TYR A C 1
ATOM 834 O O . TYR A 1 109 ? 13.356 8.178 -5.878 1.00 74.69 109 TYR A O 1
ATOM 842 N N . LEU A 1 110 ? 13.870 7.374 -7.893 1.00 74.69 110 LEU A N 1
ATOM 843 C CA . LEU A 1 110 ? 13.562 8.616 -8.628 1.00 74.69 110 LEU A CA 1
ATOM 844 C C . LEU A 1 110 ? 12.078 9.037 -8.558 1.00 74.69 110 LEU A C 1
ATOM 846 O O . LEU A 1 110 ? 11.691 10.060 -9.133 1.00 74.69 110 LEU A O 1
ATOM 850 N N . ILE A 1 111 ? 11.240 8.243 -7.889 1.00 81.44 111 ILE A N 1
ATOM 851 C CA . ILE A 1 111 ? 9.800 8.449 -7.769 1.00 81.44 111 ILE A CA 1
ATOM 852 C C . ILE A 1 111 ? 9.495 9.613 -6.821 1.00 81.44 111 ILE A C 1
ATOM 854 O O . ILE A 1 111 ? 8.682 10.458 -7.189 1.00 81.44 111 ILE A O 1
ATOM 858 N N . ASN A 1 112 ? 10.151 9.708 -5.654 1.00 77.75 112 ASN A N 1
ATOM 859 C CA . ASN A 1 112 ? 9.980 10.799 -4.677 1.00 77.75 112 ASN A CA 1
ATOM 860 C C . ASN A 1 112 ? 8.502 11.204 -4.462 1.00 77.75 112 ASN A C 1
ATOM 862 O O . ASN A 1 112 ? 8.129 12.359 -4.680 1.00 77.75 112 ASN A O 1
ATOM 866 N N . GLY A 1 113 ? 7.625 10.248 -4.144 1.00 77.88 113 GLY A N 1
ATOM 867 C CA . GLY A 1 113 ? 6.194 10.511 -3.926 1.00 77.88 113 GLY A CA 1
ATOM 868 C C . GLY A 1 113 ? 5.353 10.782 -5.186 1.00 77.88 113 GLY A C 1
ATOM 869 O O . GLY A 1 113 ? 4.135 10.957 -5.093 1.00 77.88 113 GLY A O 1
ATOM 870 N N . LYS A 1 114 ? 5.942 10.815 -6.390 1.00 85.56 114 LYS A N 1
ATOM 871 C CA . LYS A 1 114 ? 5.227 11.121 -7.644 1.00 85.56 114 LYS A CA 1
ATOM 872 C C . LYS A 1 114 ? 4.394 9.931 -8.123 1.00 85.56 114 LYS A C 1
ATOM 874 O O . LYS A 1 114 ? 4.729 9.254 -9.095 1.00 85.56 114 LYS A O 1
ATOM 879 N N . CYS A 1 115 ? 3.230 9.756 -7.503 1.00 85.38 115 CYS A N 1
ATOM 880 C CA . CYS A 1 115 ? 2.265 8.689 -7.787 1.00 85.38 115 CYS A CA 1
ATOM 881 C C . CYS A 1 115 ? 1.896 8.579 -9.281 1.00 85.38 115 CYS A C 1
ATOM 883 O O . CYS A 1 115 ? 1.644 7.492 -9.791 1.00 85.38 115 CYS A O 1
ATOM 885 N N . ALA A 1 116 ? 1.879 9.702 -10.010 1.00 87.88 116 ALA A N 1
ATOM 886 C CA . ALA A 1 116 ? 1.536 9.750 -11.433 1.00 87.88 116 ALA A CA 1
ATOM 887 C C . ALA A 1 116 ? 2.539 9.023 -12.349 1.00 87.88 116 ALA A C 1
ATOM 889 O O . ALA A 1 116 ? 2.232 8.784 -13.519 1.00 87.88 116 ALA A O 1
ATOM 890 N N . ILE A 1 117 ? 3.734 8.670 -11.858 1.00 87.50 117 ILE A N 1
ATOM 891 C CA . ILE A 1 117 ? 4.694 7.862 -12.621 1.00 87.50 117 ILE A CA 1
ATOM 892 C C . ILE A 1 117 ? 4.126 6.455 -12.837 1.00 87.50 117 ILE A C 1
ATOM 894 O O . ILE A 1 117 ? 4.104 5.995 -13.982 1.00 87.50 117 ILE A O 1
ATOM 898 N N . CYS A 1 118 ? 3.573 5.847 -11.785 1.00 87.25 118 CYS A N 1
ATOM 899 C CA . CYS A 1 118 ? 3.043 4.482 -11.797 1.00 87.25 118 CYS A CA 1
ATOM 900 C C . CYS A 1 118 ? 1.525 4.412 -12.008 1.00 87.25 118 CYS A C 1
ATOM 902 O O . CYS A 1 118 ? 1.042 3.411 -12.526 1.00 87.25 118 CYS A O 1
ATOM 904 N N . HIS A 1 119 ? 0.782 5.467 -11.659 1.00 85.88 119 HIS A N 1
ATOM 905 C CA . HIS A 1 119 ? -0.682 5.465 -11.677 1.00 85.88 119 HIS A CA 1
ATOM 906 C C . HIS A 1 119 ? -1.295 6.463 -12.660 1.00 85.88 119 HIS A C 1
ATOM 908 O O . HIS A 1 119 ? -0.762 7.553 -12.877 1.00 85.88 119 HIS A O 1
ATOM 914 N N . GLY A 1 120 ? -2.460 6.109 -13.209 1.00 83.62 120 GLY A N 1
ATOM 915 C CA . GLY A 1 120 ? -3.244 6.939 -14.130 1.00 83.62 120 GLY A CA 1
ATOM 916 C C . GLY A 1 120 ? -3.879 6.136 -15.272 1.00 83.62 120 GLY A C 1
ATOM 917 O O . GLY A 1 120 ? -3.757 4.911 -15.301 1.00 83.62 120 GLY A O 1
ATOM 918 N N . PRO A 1 121 ? -4.548 6.804 -16.229 1.00 81.94 121 PRO A N 1
ATOM 919 C CA . PRO A 1 121 ? -5.090 6.151 -17.419 1.00 81.94 121 PRO A CA 1
ATOM 920 C C . PRO A 1 121 ? -4.000 5.387 -18.184 1.00 81.94 121 PRO A C 1
ATOM 922 O O . PRO A 1 121 ? -2.946 5.946 -18.487 1.00 81.94 121 PRO A O 1
ATOM 925 N N . GLY A 1 122 ? -4.242 4.106 -18.473 1.00 81.50 122 GLY A N 1
ATOM 926 C CA . GLY A 1 122 ? -3.258 3.233 -19.129 1.00 81.50 122 GLY A CA 1
ATOM 927 C C . GLY A 1 122 ? -2.070 2.827 -18.245 1.00 81.50 122 GLY A C 1
ATOM 928 O O . GLY A 1 122 ? -1.055 2.376 -18.770 1.00 81.50 122 GLY A O 1
ATOM 929 N N . LYS A 1 123 ? -2.174 3.004 -16.924 1.00 85.62 123 LYS A N 1
ATOM 930 C CA . LYS A 1 123 ? -1.186 2.574 -15.927 1.00 85.62 123 LYS A CA 1
ATOM 931 C C . LYS A 1 123 ? -1.866 1.802 -14.793 1.00 85.62 123 LYS A C 1
ATOM 933 O O . LYS A 1 123 ? -3.045 1.468 -14.894 1.00 85.62 123 LYS A O 1
ATOM 938 N N . PHE A 1 124 ? -1.141 1.537 -13.705 1.00 81.00 124 PHE A N 1
ATOM 939 C CA . PHE A 1 124 ? -1.721 0.846 -12.560 1.00 81.00 124 PHE A CA 1
ATOM 940 C C . PHE A 1 124 ? -2.859 1.662 -11.932 1.00 81.00 124 PHE A C 1
ATOM 942 O O . PHE A 1 124 ? -2.700 2.869 -11.698 1.00 81.00 124 PHE A O 1
ATOM 949 N N . PRO A 1 125 ? -4.005 1.034 -11.623 1.00 75.62 125 PRO A N 1
ATOM 950 C CA . PRO A 1 125 ? -5.020 1.684 -10.806 1.00 75.62 125 PRO A CA 1
ATOM 951 C C . PRO A 1 125 ? -4.434 2.026 -9.430 1.00 75.62 125 PRO A C 1
ATOM 953 O O . PRO A 1 125 ? -3.520 1.361 -8.951 1.00 75.62 125 PRO A O 1
ATOM 956 N N . ARG A 1 126 ? -4.957 3.072 -8.782 1.00 73.94 126 ARG A N 1
ATOM 957 C CA . ARG A 1 126 ? -4.615 3.415 -7.381 1.00 73.94 126 ARG A CA 1
ATOM 958 C C . ARG A 1 126 ? -5.364 2.554 -6.361 1.00 73.94 126 ARG A C 1
ATOM 960 O O . ARG A 1 126 ? -5.491 2.918 -5.204 1.00 73.94 126 ARG A O 1
ATOM 967 N N . VAL A 1 127 ? -5.917 1.448 -6.829 1.00 64.62 127 VAL A N 1
ATOM 968 C CA . VAL A 1 127 ? -6.615 0.459 -6.029 1.00 64.62 127 VAL A CA 1
ATOM 969 C C . VAL A 1 127 ? -5.962 -0.851 -6.407 1.00 64.62 127 VAL A C 1
ATOM 971 O O . VAL A 1 127 ? -5.991 -1.222 -7.583 1.00 64.62 127 VAL A O 1
ATOM 974 N N . TYR A 1 128 ? -5.341 -1.517 -5.436 1.00 58.97 128 TYR A N 1
ATOM 975 C CA . TYR A 1 128 ? -4.840 -2.866 -5.649 1.00 58.97 128 TYR A CA 1
ATOM 976 C C . TYR A 1 128 ? -6.008 -3.740 -6.094 1.00 58.97 128 TYR A C 1
ATOM 978 O O . TYR A 1 128 ? -7.076 -3.681 -5.490 1.00 58.97 128 TYR A O 1
ATOM 986 N N . ASN A 1 129 ? -5.864 -4.462 -7.197 1.00 60.91 129 ASN A N 1
ATOM 987 C CA . ASN A 1 129 ? -6.905 -5.334 -7.717 1.00 60.91 129 ASN A CA 1
ATOM 988 C C . ASN A 1 129 ? -6.238 -6.521 -8.408 1.00 60.91 129 ASN A C 1
ATOM 990 O O . ASN A 1 129 ? -5.663 -6.359 -9.484 1.00 60.91 129 ASN A O 1
ATOM 994 N N . ASP A 1 130 ? -6.348 -7.696 -7.797 1.00 54.94 130 ASP A N 1
ATOM 995 C CA . ASP A 1 130 ? -5.773 -8.933 -8.328 1.00 54.94 130 ASP A CA 1
ATOM 996 C C . ASP A 1 130 ? -6.430 -9.426 -9.616 1.00 54.94 130 ASP A C 1
ATOM 998 O O . ASP A 1 130 ? -5.828 -10.202 -10.360 1.00 54.94 130 ASP A O 1
ATOM 1002 N N . ASP A 1 131 ? -7.617 -8.918 -9.945 1.00 59.56 131 ASP A N 1
ATOM 1003 C CA . ASP A 1 131 ? -8.261 -9.195 -11.227 1.00 59.56 131 ASP A CA 1
ATOM 1004 C C . ASP A 1 131 ? -7.613 -8.404 -12.377 1.00 59.56 131 ASP A C 1
ATOM 1006 O O . ASP A 1 131 ? -7.822 -8.700 -13.559 1.00 59.56 131 ASP A O 1
ATOM 1010 N N . VAL A 1 132 ? -6.809 -7.380 -12.066 1.00 62.91 132 VAL A N 1
ATOM 1011 C CA . VAL A 1 132 ? -6.114 -6.583 -13.077 1.00 62.91 132 VAL A CA 1
ATOM 1012 C C . VAL A 1 132 ? -4.846 -7.311 -13.501 1.00 62.91 132 VAL A C 1
ATOM 1014 O O . VAL A 1 132 ? -3.881 -7.427 -12.753 1.00 62.91 132 VAL A O 1
ATOM 1017 N N . LEU A 1 133 ? -4.812 -7.737 -14.766 1.00 64.75 133 LEU A N 1
ATOM 1018 C CA . LEU A 1 133 ? -3.629 -8.313 -15.410 1.00 64.75 133 LEU A CA 1
ATOM 1019 C C . LEU A 1 133 ? -2.460 -7.313 -15.446 1.00 64.75 133 LEU A C 1
ATOM 1021 O O . LEU A 1 133 ? -2.225 -6.604 -16.428 1.00 64.75 133 LEU A O 1
ATOM 1025 N N . VAL A 1 134 ? -1.663 -7.342 -14.381 1.00 70.75 134 VAL A N 1
ATOM 1026 C CA . VAL A 1 134 ? -0.486 -6.499 -14.121 1.00 70.75 134 VAL A CA 1
ATOM 1027 C C . VAL A 1 134 ? 0.531 -6.572 -15.264 1.00 70.75 134 VAL A C 1
ATOM 1029 O O . VAL A 1 134 ? 1.181 -5.582 -15.591 1.00 70.75 134 VAL A O 1
ATOM 1032 N N . LYS A 1 135 ? 0.621 -7.728 -15.941 1.00 70.94 135 LYS A N 1
ATOM 1033 C CA . LYS A 1 135 ? 1.563 -8.004 -17.040 1.00 70.94 135 LYS A CA 1
ATOM 1034 C C . LYS A 1 135 ? 1.525 -6.958 -18.158 1.00 70.94 135 LYS A C 1
ATOM 1036 O O . LYS A 1 135 ? 2.573 -6.663 -18.731 1.00 70.94 135 LYS A O 1
ATOM 1041 N N . GLN A 1 136 ? 0.348 -6.423 -18.495 1.00 73.62 136 GLN A N 1
ATOM 1042 C CA . GLN A 1 136 ? 0.219 -5.457 -19.595 1.00 73.62 136 GLN A CA 1
ATOM 1043 C C . GLN A 1 136 ? 0.921 -4.128 -19.281 1.00 73.62 136 GLN A C 1
ATOM 1045 O O . GLN A 1 136 ? 1.456 -3.488 -20.184 1.00 73.62 136 GLN A O 1
ATOM 1050 N N . PHE A 1 137 ? 0.988 -3.762 -18.000 1.00 83.00 137 PHE A N 1
ATOM 1051 C CA . PHE A 1 137 ? 1.551 -2.497 -17.533 1.00 83.00 137 PHE A CA 1
ATOM 1052 C C . PHE A 1 137 ? 2.949 -2.665 -16.921 1.00 83.00 137 PHE A C 1
ATOM 1054 O O . PHE A 1 137 ? 3.791 -1.781 -17.063 1.00 83.00 137 PHE A O 1
ATOM 1061 N N . ALA A 1 138 ? 3.245 -3.815 -16.308 1.00 85.75 138 ALA A N 1
ATOM 1062 C CA . ALA A 1 138 ? 4.468 -4.053 -15.538 1.00 85.75 138 ALA A CA 1
ATOM 1063 C C . ALA A 1 138 ? 5.753 -3.850 -16.348 1.00 85.75 138 ALA A C 1
ATOM 1065 O O . ALA A 1 138 ? 6.635 -3.110 -15.924 1.00 85.75 138 ALA A O 1
ATOM 1066 N N . HIS A 1 139 ? 5.868 -4.414 -17.553 1.00 87.88 139 HIS A N 1
ATOM 1067 C CA . HIS A 1 139 ? 7.060 -4.170 -18.379 1.00 87.88 139 HIS A CA 1
ATOM 1068 C C . HIS A 1 139 ? 7.112 -2.744 -18.951 1.00 87.88 139 HIS A C 1
ATOM 1070 O O . HIS A 1 139 ? 8.194 -2.212 -19.196 1.00 87.88 139 HIS A O 1
ATOM 1076 N N . GLN A 1 140 ? 5.960 -2.100 -19.157 1.00 87.62 140 GLN A N 1
ATOM 1077 C CA . GLN A 1 140 ? 5.918 -0.722 -19.650 1.00 87.62 140 GLN A CA 1
ATOM 1078 C C . GLN A 1 140 ? 6.322 0.295 -18.578 1.00 87.62 140 GLN A C 1
ATOM 1080 O O . GLN A 1 140 ? 6.864 1.346 -18.921 1.00 87.62 140 GLN A O 1
ATOM 1085 N N . ILE A 1 141 ? 6.063 -0.018 -17.308 1.00 89.62 141 ILE A N 1
ATOM 1086 C CA . ILE A 1 141 ? 6.302 0.864 -16.166 1.00 89.62 141 ILE A CA 1
ATOM 1087 C C . ILE A 1 141 ? 7.591 0.461 -15.447 1.00 89.62 141 ILE A C 1
ATOM 1089 O O . ILE A 1 141 ? 8.556 1.224 -15.484 1.00 89.62 141 ILE A O 1
ATOM 1093 N N . CYS A 1 142 ? 7.641 -0.736 -14.854 1.00 90.56 142 CYS A N 1
ATOM 1094 C CA . CYS A 1 142 ? 8.742 -1.185 -13.998 1.00 90.56 142 CYS A CA 1
ATOM 1095 C C . CYS A 1 142 ? 10.044 -1.300 -14.796 1.00 90.56 142 CYS A C 1
ATOM 1097 O O . CYS A 1 142 ? 10.987 -0.547 -14.564 1.00 90.56 142 CYS A O 1
ATOM 1099 N N . TRP A 1 143 ? 10.070 -2.168 -15.815 1.00 90.44 143 TRP A N 1
ATOM 1100 C CA . TRP A 1 143 ? 11.289 -2.399 -16.601 1.00 90.44 143 TRP A CA 1
ATOM 1101 C C . TRP A 1 143 ? 11.774 -1.128 -17.301 1.00 90.44 143 TRP A C 1
ATOM 1103 O O . TRP A 1 143 ? 12.967 -0.823 -17.293 1.00 90.44 143 TRP A O 1
ATOM 1113 N N . ARG A 1 144 ? 10.855 -0.339 -17.872 1.00 88.81 144 ARG A N 1
ATOM 1114 C CA . ARG A 1 144 ? 11.219 0.927 -18.518 1.00 88.81 144 ARG A CA 1
ATOM 1115 C C . ARG A 1 144 ? 11.843 1.904 -17.524 1.00 88.81 144 ARG A C 1
ATOM 1117 O O . ARG A 1 144 ? 12.848 2.523 -17.860 1.00 88.81 144 ARG A O 1
ATOM 1124 N N . CYS A 1 145 ? 11.278 2.043 -16.325 1.00 90.69 145 CYS A N 1
ATOM 1125 C CA . CYS A 1 145 ? 11.852 2.896 -15.289 1.00 90.69 145 CYS A CA 1
ATOM 1126 C C . CYS A 1 145 ? 13.237 2.391 -14.868 1.00 90.69 145 CYS A C 1
ATOM 1128 O O . CYS A 1 145 ? 14.186 3.165 -14.886 1.00 90.69 145 CYS A O 1
ATOM 1130 N N . HIS A 1 146 ? 13.391 1.094 -14.603 1.00 91.69 146 HIS A N 1
ATOM 1131 C CA . HIS A 1 146 ? 14.665 0.499 -14.183 1.00 91.69 146 HIS A CA 1
ATOM 1132 C C . HIS A 1 146 ? 15.766 0.609 -15.240 1.00 91.69 146 HIS A C 1
ATOM 1134 O O . HIS A 1 146 ? 16.937 0.816 -14.918 1.00 91.69 146 HIS A O 1
ATOM 1140 N N . LYS A 1 147 ? 15.397 0.514 -16.519 1.00 89.19 147 LYS A N 1
ATOM 1141 C CA . LYS A 1 147 ? 16.326 0.702 -17.633 1.00 89.19 147 LYS A CA 1
ATOM 1142 C C . LYS A 1 147 ? 16.766 2.158 -17.784 1.00 89.19 147 LYS A C 1
ATOM 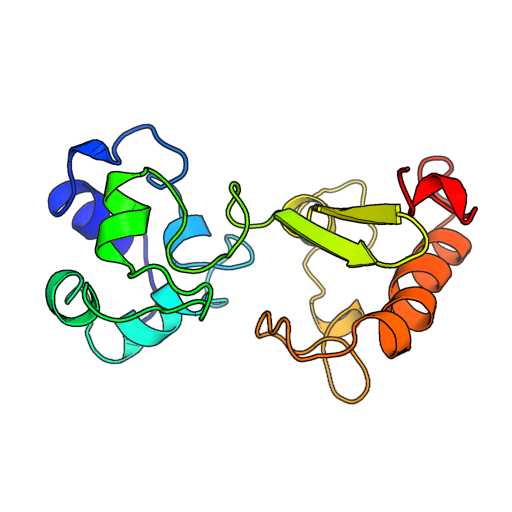1144 O O . LYS A 1 147 ? 17.907 2.409 -18.156 1.00 89.19 147 LYS A O 1
ATOM 1149 N N . LEU A 1 148 ? 15.863 3.106 -17.535 1.00 88.19 148 LEU A N 1
ATOM 1150 C CA . LEU A 1 148 ? 16.109 4.537 -17.736 1.00 88.19 148 LEU A CA 1
ATOM 1151 C C . LEU A 1 148 ? 16.605 5.261 -16.479 1.00 88.19 148 LEU A C 1
ATOM 1153 O O . LEU A 1 148 ? 17.068 6.392 -16.591 1.00 88.19 148 LEU A O 1
ATOM 1157 N N . SER A 1 149 ? 16.518 4.642 -15.299 1.00 86.12 149 SER A N 1
ATOM 1158 C CA . SER A 1 149 ? 16.890 5.272 -14.027 1.00 86.12 149 SER A CA 1
ATOM 1159 C C . SER A 1 149 ? 18.388 5.533 -13.899 1.00 86.12 149 SER A C 1
ATOM 1161 O O . SER A 1 149 ? 18.792 6.353 -13.082 1.00 86.12 149 SER A O 1
ATOM 1163 N N . GLY A 1 150 ? 19.215 4.808 -14.657 1.00 83.06 150 GLY A N 1
ATOM 1164 C CA . GLY A 1 150 ? 20.670 4.833 -14.512 1.00 83.06 150 GLY A CA 1
ATOM 1165 C C . GLY A 1 150 ? 21.182 4.143 -13.242 1.00 83.06 150 GLY A C 1
ATOM 1166 O O . GLY A 1 150 ? 22.390 4.016 -13.090 1.00 83.06 150 GLY A O 1
ATOM 1167 N N . SER A 1 151 ? 20.300 3.642 -12.368 1.00 84.94 151 SER A N 1
ATOM 1168 C CA . SER A 1 151 ? 20.699 2.947 -11.140 1.00 84.94 151 SER A CA 1
ATOM 1169 C C . SER A 1 151 ? 21.251 1.557 -11.447 1.00 84.94 151 SER A C 1
ATOM 1171 O O . SER A 1 151 ? 20.577 0.759 -12.103 1.00 84.94 151 SER A O 1
ATOM 1173 N N . GLU A 1 152 ? 22.456 1.259 -10.964 1.00 84.31 152 GLU A N 1
ATOM 1174 C CA . GLU A 1 152 ? 23.091 -0.060 -11.093 1.00 84.31 152 GLU A CA 1
ATOM 1175 C C . GLU A 1 152 ? 22.356 -1.152 -10.309 1.00 84.31 152 GLU A C 1
ATOM 1177 O O . GLU A 1 152 ? 22.399 -2.312 -10.701 1.00 84.31 152 GLU A O 1
ATOM 1182 N N . SER A 1 153 ? 21.637 -0.784 -9.245 1.00 84.56 153 SER A N 1
ATOM 1183 C CA . SER A 1 153 ? 20.846 -1.716 -8.435 1.00 84.56 153 SER A CA 1
ATOM 1184 C C . SER A 1 153 ? 19.448 -1.983 -8.995 1.00 84.56 153 SER A C 1
ATOM 1186 O O . SER A 1 153 ? 18.723 -2.813 -8.452 1.00 84.56 153 SER A O 1
ATOM 1188 N N . ALA A 1 154 ? 19.037 -1.282 -10.058 1.00 89.31 154 ALA A N 1
ATOM 1189 C CA . ALA A 1 154 ? 17.720 -1.488 -10.640 1.00 89.31 154 ALA A CA 1
ATOM 1190 C C . ALA A 1 154 ? 17.694 -2.795 -11.455 1.00 89.31 154 ALA A C 1
ATOM 1192 O O . ALA A 1 154 ? 18.514 -2.942 -12.366 1.00 89.31 154 ALA A O 1
ATOM 1193 N N . PRO A 1 155 ? 16.745 -3.715 -11.194 1.00 91.00 155 PRO A N 1
ATOM 1194 C CA . PRO A 1 155 ? 16.678 -4.988 -11.900 1.00 91.00 155 PRO A CA 1
ATOM 1195 C C . PRO A 1 155 ? 16.271 -4.761 -13.360 1.00 91.00 155 PRO A C 1
ATOM 1197 O O . PRO A 1 155 ? 15.291 -4.059 -13.646 1.00 91.00 155 PRO A O 1
ATOM 1200 N N . ARG A 1 156 ? 17.047 -5.318 -14.295 1.00 90.44 156 ARG A N 1
ATOM 1201 C CA . ARG A 1 156 ? 16.909 -5.064 -15.745 1.00 90.44 156 ARG A CA 1
ATOM 1202 C C . ARG A 1 156 ? 16.718 -6.341 -16.548 1.00 90.44 156 ARG A C 1
ATOM 1204 O O . ARG A 1 156 ? 16.127 -6.275 -17.632 1.00 90.44 156 ARG A O 1
ATOM 1211 N N . GLU A 1 157 ? 17.165 -7.471 -16.016 1.00 91.12 157 GLU A N 1
ATOM 1212 C CA . GLU A 1 157 ? 16.972 -8.779 -16.616 1.00 91.12 157 GLU A CA 1
ATOM 1213 C C . GLU A 1 157 ? 15.711 -9.457 -16.082 1.00 91.12 157 GLU A C 1
ATOM 1215 O O . GLU A 1 157 ? 15.184 -9.136 -15.017 1.00 91.12 157 GLU A O 1
ATOM 1220 N N . CYS A 1 158 ? 15.205 -10.433 -16.838 1.00 91.12 158 CYS A N 1
ATOM 1221 C CA . CYS A 1 158 ? 13.981 -11.143 -16.464 1.00 91.12 158 CYS A CA 1
ATOM 1222 C C . CYS A 1 158 ? 14.112 -11.830 -15.096 1.00 91.12 158 CYS A C 1
ATOM 1224 O O . CYS A 1 158 ? 13.164 -11.813 -14.318 1.00 91.12 158 CYS A O 1
ATOM 1226 N N . SER A 1 159 ? 15.269 -12.438 -14.822 1.00 91.56 159 SER A N 1
ATOM 1227 C CA . SER A 1 159 ? 15.560 -13.154 -13.574 1.00 91.56 159 SER A CA 1
ATOM 1228 C C . SER A 1 159 ? 15.729 -12.241 -12.368 1.00 91.56 159 SER A C 1
ATOM 1230 O O . SER A 1 159 ? 15.573 -12.711 -11.250 1.00 91.56 159 SER A O 1
ATOM 1232 N N . ASP A 1 160 ? 16.028 -10.962 -12.588 1.00 90.38 160 ASP A N 1
ATOM 1233 C CA . ASP A 1 160 ? 16.210 -10.006 -11.495 1.00 90.38 160 ASP A CA 1
ATOM 1234 C C . ASP A 1 160 ? 14.858 -9.582 -10.902 1.00 90.38 160 ASP A C 1
ATOM 1236 O O . ASP A 1 160 ? 14.789 -9.129 -9.765 1.00 90.38 160 ASP A O 1
ATOM 1240 N N . CYS A 1 161 ? 13.780 -9.720 -11.686 1.00 89.94 161 CYS A N 1
ATOM 1241 C CA . CYS A 1 161 ? 12.411 -9.454 -11.248 1.00 89.94 161 CYS A CA 1
ATOM 1242 C C . CYS A 1 161 ? 11.625 -10.739 -10.953 1.00 89.94 161 CYS A C 1
ATOM 1244 O O . CYS A 1 161 ? 10.824 -10.757 -10.029 1.00 89.94 161 CYS A O 1
ATOM 1246 N N . HIS A 1 162 ? 11.786 -11.786 -11.772 1.00 91.50 162 HIS A N 1
ATOM 1247 C CA . HIS A 1 162 ? 11.020 -13.031 -11.666 1.00 91.50 162 HIS A CA 1
ATOM 1248 C C . HIS A 1 162 ? 11.810 -14.109 -10.918 1.00 91.50 162 HIS A C 1
ATOM 1250 O O . HIS A 1 162 ? 12.575 -14.867 -11.522 1.00 91.50 162 HIS A O 1
ATOM 1256 N N . MET A 1 163 ? 11.569 -14.190 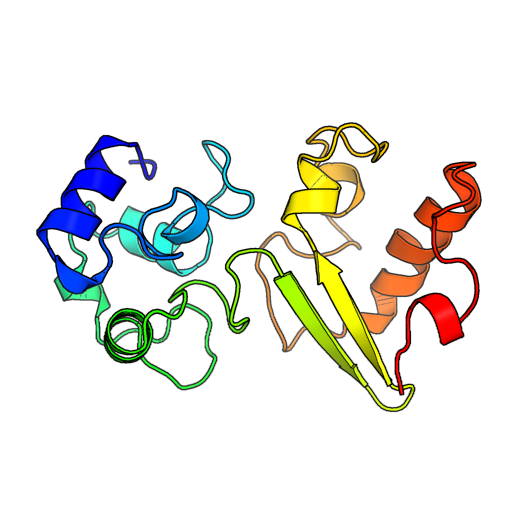-9.613 1.00 87.31 163 MET A N 1
ATOM 1257 C CA . MET A 1 163 ? 12.160 -15.162 -8.693 1.00 87.31 163 MET A CA 1
ATOM 1258 C C . MET A 1 163 ? 11.497 -16.535 -8.882 1.00 87.31 163 MET A C 1
ATOM 1260 O O . MET A 1 163 ? 10.271 -16.625 -8.965 1.00 87.31 163 MET A O 1
ATOM 1264 N N . LYS A 1 164 ? 12.297 -17.599 -9.006 1.00 77.19 164 LYS A N 1
ATOM 1265 C CA . LYS A 1 164 ? 11.804 -18.979 -9.177 1.00 77.19 164 LYS A CA 1
ATOM 1266 C C . LYS A 1 164 ? 11.516 -19.664 -7.853 1.00 77.19 164 LYS A C 1
ATOM 1268 O O . LYS A 1 164 ? 12.310 -19.446 -6.916 1.00 77.19 164 LYS A O 1
#

Sequence (164 aa):
MFATPSVQTAFVKTYPATKNTVLDSCATCHMPAISDSLNRYGAELVFAPMGFKEIEGIDSDHDGVTNIDEIKALKNPGSRSENPEYFVFTNRKGTVDFDHEAHVLGANYLINGKCAICHGPGKFPRVYNDDVLVKQFAHQICWRCHKLSGSESAPRECSDCHMK

Foldseek 3Di:
DACDVVLLVLVCVVVVVLPPALSSACLLFAVVSDTPHGFQLVVVCVVVVSVNVVQQQPQRLPLPDGCVRCVVVSARSRDPDSHSQWDWDQDPQAIFIDRRNCCQPPPLHPNVNVVVLADDVVHDDSYDDPVDPNVSHCCVRQLVRLVPVPDPLRDNDPCSGHPD

Secondary structure (DSSP, 8-state):
----HHHHHHHHHH-GGGTTSTTSSGGGTBSSSSTT-B-HHHHHHHHSTT-TGGGTT--SS-SSS-HHHHHHTT--TT-SSSSTTEEEEEETTEEEEEEHHHHHH-TTSTTTT-GGGTBSTTSB-SS--TTS-THHHHIIIIIHHHHHS--TTS--SHHHH-B-

Radius of gyration: 16.64 Å; chains: 1; bounding box: 42×31×42 Å

pLDDT: mean 83.92, std 9.72, range [46.09, 97.5]